Protein AF-A0AA37LA16-F1 (afdb_monomer)

Solvent-accessible surface area (backbone atoms only — not comparable to full-atom values): 8759 Å² total; per-residue (Å²): 107,69,70,59,53,51,57,31,37,76,57,36,58,90,54,59,79,91,74,35,56,74,87,38,49,43,57,43,40,51,50,49,54,53,46,54,55,50,48,49,52,52,55,41,50,54,53,47,53,54,51,51,50,49,47,70,71,43,85,47,70,68,54,44,53,53,45,52,51,52,50,52,48,49,51,49,54,41,51,54,53,48,52,50,60,73,57,34,24,48,52,60,63,37,69,41,40,78,88,53,88,56,54,62,62,63,63,68,62,53,50,51,53,52,51,54,52,50,52,52,50,50,54,51,61,63,45,55,60,53,62,46,56,77,73,43,91,71,58,68,72,58,60,49,53,53,51,54,55,54,57,65,74,75,111

pLDDT: mean 84.62, std 11.97, range [43.38, 96.38]

Organism: NCBI:txid700344

Structure (mmCIF, N/CA/C/O backbone):
data_AF-A0AA37LA16-F1
#
_entry.id   AF-A0AA37LA16-F1
#
loop_
_atom_site.group_PDB
_atom_site.id
_atom_site.type_symbol
_atom_site.label_atom_id
_atom_site.label_alt_id
_atom_site.label_comp_id
_atom_site.label_asym_id
_atom_site.label_entity_id
_atom_site.label_seq_id
_atom_site.pdbx_PDB_ins_code
_atom_site.Cartn_x
_atom_site.Cartn_y
_atom_site.Cartn_z
_atom_site.occupancy
_atom_site.B_iso_or_equiv
_atom_site.auth_seq_id
_atom_site.auth_comp_id
_atom_site.auth_asym_id
_atom_site.auth_atom_id
_atom_site.pdbx_PDB_model_num
ATOM 1 N N . MET A 1 1 ? 11.502 -6.835 5.067 1.00 79.00 1 MET A N 1
ATOM 2 C CA . MET A 1 1 ? 11.519 -5.600 4.252 1.00 79.00 1 MET A CA 1
ATOM 3 C C . MET A 1 1 ? 12.859 -4.881 4.370 1.00 79.00 1 MET A C 1
ATOM 5 O O . MET A 1 1 ? 13.532 -4.766 3.358 1.00 79.00 1 MET A O 1
ATOM 9 N N . THR A 1 2 ? 13.294 -4.508 5.578 1.00 84.75 2 THR A N 1
ATOM 10 C CA . THR A 1 2 ? 14.568 -3.801 5.840 1.00 84.75 2 THR A CA 1
ATOM 11 C C . THR A 1 2 ? 15.807 -4.469 5.233 1.00 84.75 2 THR A C 1
ATOM 13 O O . THR A 1 2 ? 16.586 -3.805 4.562 1.00 84.75 2 THR A O 1
ATOM 16 N N . LEU A 1 3 ? 15.956 -5.788 5.382 1.00 86.94 3 LEU A N 1
ATOM 17 C CA . LEU A 1 3 ? 17.103 -6.521 4.827 1.00 86.94 3 LEU A CA 1
ATOM 18 C C . LEU A 1 3 ? 17.154 -6.497 3.287 1.00 86.94 3 LEU A C 1
ATOM 20 O O . LEU A 1 3 ? 18.223 -6.440 2.694 1.00 86.94 3 LEU A O 1
ATOM 24 N N . ILE A 1 4 ? 15.996 -6.511 2.622 1.00 84.31 4 ILE A N 1
ATOM 25 C CA . ILE A 1 4 ? 15.938 -6.452 1.154 1.00 84.31 4 ILE A CA 1
ATOM 26 C C . ILE A 1 4 ? 16.340 -5.052 0.680 1.00 84.31 4 ILE A C 1
ATOM 28 O O . ILE A 1 4 ? 17.084 -4.914 -0.288 1.00 84.31 4 ILE A O 1
ATOM 32 N N . THR A 1 5 ? 15.893 -4.012 1.388 1.00 83.00 5 THR A N 1
ATOM 33 C CA . THR A 1 5 ? 16.226 -2.623 1.056 1.00 83.00 5 THR A CA 1
ATOM 34 C C . THR A 1 5 ? 17.689 -2.281 1.326 1.00 83.00 5 THR A C 1
ATOM 36 O O . THR A 1 5 ? 18.257 -1.520 0.554 1.00 83.00 5 THR A O 1
ATOM 39 N N . THR A 1 6 ? 18.324 -2.856 2.355 1.00 85.94 6 THR A N 1
ATOM 40 C CA . THR A 1 6 ? 19.766 -2.657 2.591 1.00 85.94 6 THR A CA 1
ATOM 41 C C . THR A 1 6 ? 20.596 -3.310 1.494 1.00 85.94 6 THR A C 1
ATOM 43 O O . THR A 1 6 ? 21.450 -2.654 0.916 1.00 85.94 6 THR A O 1
ATOM 46 N N . VAL A 1 7 ? 20.266 -4.548 1.107 1.00 87.62 7 VAL A N 1
ATOM 47 C CA . VAL A 1 7 ? 20.935 -5.225 -0.017 1.00 87.62 7 VAL A CA 1
ATOM 48 C C . VAL A 1 7 ? 20.743 -4.454 -1.325 1.00 87.62 7 VAL A C 1
ATOM 50 O O . VAL A 1 7 ? 21.670 -4.341 -2.121 1.00 87.62 7 VAL A O 1
ATOM 53 N N . ALA A 1 8 ? 19.553 -3.895 -1.565 1.00 83.69 8 ALA A N 1
ATOM 54 C CA . ALA A 1 8 ? 19.325 -3.049 -2.733 1.00 83.69 8 ALA A CA 1
ATOM 55 C C . ALA A 1 8 ? 20.174 -1.765 -2.681 1.00 83.69 8 ALA A C 1
ATOM 57 O O . ALA A 1 8 ? 20.746 -1.379 -3.701 1.00 83.69 8 ALA A O 1
ATOM 58 N N . ALA A 1 9 ? 20.281 -1.123 -1.514 1.00 85.81 9 ALA A N 1
ATOM 59 C CA . ALA A 1 9 ? 21.094 0.077 -1.323 1.00 85.81 9 ALA A CA 1
ATOM 60 C C . ALA A 1 9 ? 22.583 -0.195 -1.594 1.00 85.81 9 ALA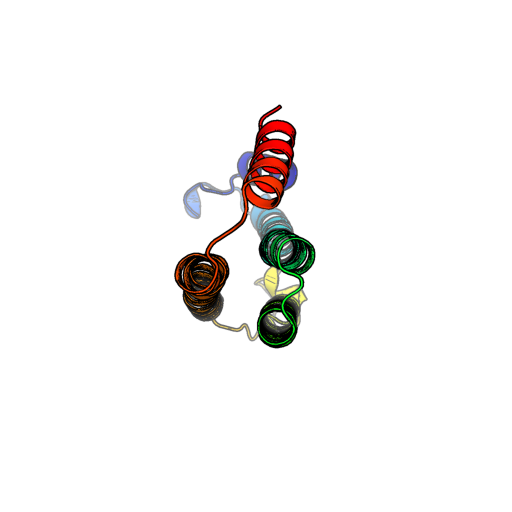 A C 1
ATOM 62 O O . ALA A 1 9 ? 23.207 0.566 -2.330 1.00 85.81 9 ALA A O 1
ATOM 63 N N . ASP A 1 10 ? 23.111 -1.325 -1.113 1.00 87.25 10 ASP A N 1
ATOM 64 C CA . ASP A 1 10 ? 24.495 -1.753 -1.368 1.00 87.25 10 ASP A CA 1
ATOM 65 C C . ASP A 1 10 ? 24.773 -1.974 -2.866 1.00 87.25 10 ASP A C 1
ATOM 67 O O . ASP A 1 10 ? 25.882 -1.755 -3.349 1.00 87.25 10 ASP A O 1
ATOM 71 N N . LEU A 1 11 ? 23.750 -2.367 -3.633 1.00 83.19 11 LEU A N 1
ATOM 72 C CA . LEU A 1 11 ? 23.831 -2.524 -5.089 1.00 83.19 11 LEU A CA 1
ATOM 73 C C . LEU A 1 11 ? 23.759 -1.191 -5.857 1.00 83.19 11 LEU A C 1
ATOM 75 O O . LEU A 1 11 ? 23.992 -1.186 -7.071 1.00 83.19 11 LEU A O 1
ATOM 79 N N . GLY A 1 12 ? 23.466 -0.078 -5.173 1.00 81.50 12 GLY A N 1
ATOM 80 C CA . GLY A 1 12 ? 23.353 1.270 -5.738 1.00 81.50 12 GLY A CA 1
ATOM 81 C C . GLY A 1 12 ? 21.925 1.825 -5.802 1.00 81.50 12 GLY A C 1
ATOM 82 O O . GLY A 1 12 ? 21.704 2.865 -6.425 1.00 81.50 12 GLY A O 1
ATOM 83 N N . PHE A 1 13 ? 20.935 1.166 -5.189 1.00 81.69 13 PHE A N 1
ATOM 84 C CA . PHE A 1 13 ? 19.563 1.680 -5.132 1.00 81.69 13 PHE A CA 1
ATOM 85 C C . PHE A 1 13 ? 19.504 2.997 -4.339 1.00 81.69 13 PHE A C 1
ATOM 87 O O . PHE A 1 13 ? 19.909 3.050 -3.181 1.00 81.69 13 PHE A O 1
ATOM 94 N N . GLY A 1 14 ? 18.994 4.061 -4.969 1.00 80.69 14 GLY A N 1
ATOM 95 C CA . GLY A 1 14 ? 18.946 5.419 -4.404 1.00 80.69 14 GLY A CA 1
ATOM 96 C C . GLY A 1 14 ? 19.998 6.383 -4.966 1.00 80.69 14 GLY A C 1
ATOM 97 O O . GLY A 1 14 ? 19.873 7.590 -4.771 1.00 80.69 14 GLY A O 1
ATOM 98 N N . LEU A 1 15 ? 20.991 5.890 -5.714 1.00 84.62 15 LEU A N 1
ATOM 99 C CA . LEU A 1 15 ? 21.890 6.738 -6.500 1.00 84.62 15 LEU A CA 1
ATOM 100 C C . LEU A 1 15 ? 21.200 7.224 -7.781 1.00 84.62 15 LEU A C 1
ATOM 102 O O . LEU A 1 15 ? 20.269 6.596 -8.292 1.00 84.62 15 LEU A O 1
ATOM 106 N N . HIS A 1 16 ? 21.686 8.335 -8.339 1.00 81.06 16 HIS A N 1
ATOM 107 C CA . HIS A 1 16 ? 21.259 8.758 -9.668 1.00 81.06 16 HIS A CA 1
ATOM 108 C C . HIS A 1 16 ? 21.548 7.672 -10.708 1.00 81.06 16 HIS A C 1
ATOM 110 O O . HIS A 1 16 ? 22.567 6.990 -10.627 1.00 81.06 16 HIS A O 1
ATOM 116 N N . TYR A 1 17 ? 20.678 7.557 -11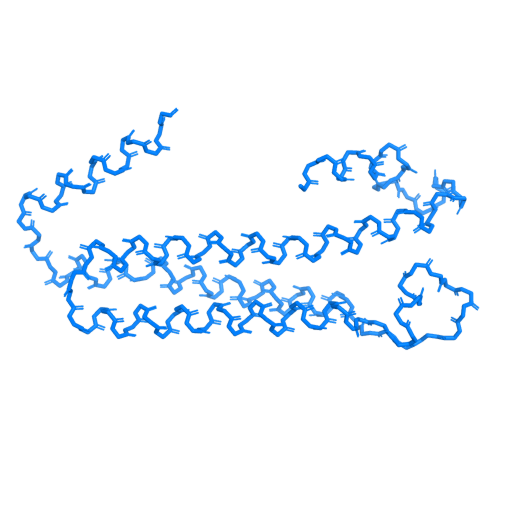.715 1.00 75.38 17 TYR A N 1
ATOM 117 C CA . TYR A 1 17 ? 20.733 6.503 -12.735 1.00 75.38 17 TYR A CA 1
ATOM 118 C C . TYR A 1 17 ? 22.119 6.339 -13.385 1.00 75.38 17 TYR A C 1
ATOM 120 O O . TYR A 1 17 ? 22.551 5.221 -13.637 1.00 75.38 17 TYR A O 1
ATOM 128 N N . TRP A 1 18 ? 22.841 7.441 -13.602 1.00 81.50 18 TRP A N 1
ATOM 129 C CA . TRP A 1 18 ? 24.187 7.449 -14.190 1.00 81.50 18 TRP A CA 1
ATOM 130 C C . TRP A 1 18 ? 25.301 6.938 -13.262 1.00 81.50 18 TRP A C 1
ATOM 132 O O . TRP A 1 18 ? 26.381 6.610 -13.741 1.00 81.50 18 TRP A O 1
ATOM 142 N N . ASN A 1 19 ? 25.048 6.845 -11.957 1.00 83.19 19 ASN A N 1
ATOM 143 C CA . ASN A 1 19 ? 26.008 6.380 -10.952 1.00 83.19 19 ASN A CA 1
ATOM 144 C C . ASN A 1 19 ? 25.814 4.901 -10.574 1.00 83.19 19 ASN A C 1
ATOM 146 O O . ASN A 1 19 ? 26.573 4.372 -9.763 1.00 83.19 19 ASN A O 1
ATOM 150 N N . VAL A 1 20 ? 24.795 4.232 -11.122 1.00 83.94 20 VAL A N 1
ATOM 151 C CA . VAL A 1 20 ? 24.502 2.821 -10.840 1.00 83.94 20 VAL A CA 1
ATOM 152 C C . VAL A 1 20 ? 25.215 1.940 -11.858 1.00 83.94 20 VAL A C 1
ATOM 154 O O . VAL A 1 20 ? 25.110 2.162 -13.062 1.00 83.94 20 VAL A O 1
ATOM 157 N N . ASN A 1 21 ? 25.912 0.904 -11.384 1.00 83.75 21 ASN A N 1
ATOM 158 C CA . ASN A 1 21 ? 26.509 -0.086 -12.276 1.00 83.75 21 ASN A CA 1
ATOM 159 C C . ASN A 1 21 ? 25.391 -0.783 -13.085 1.00 83.75 21 ASN A C 1
ATOM 161 O O . ASN A 1 21 ? 24.505 -1.394 -12.476 1.00 83.75 21 ASN A O 1
ATOM 165 N N . PRO A 1 22 ? 25.417 -0.743 -14.432 1.00 81.12 22 PRO A N 1
ATOM 166 C CA . PRO A 1 22 ? 24.369 -1.336 -15.261 1.00 81.12 22 PRO A CA 1
ATOM 167 C C . PRO A 1 22 ? 24.196 -2.844 -15.030 1.00 81.12 22 PRO A C 1
ATOM 169 O O . PRO A 1 22 ? 23.082 -3.346 -15.162 1.00 81.12 22 PRO A O 1
ATOM 172 N N . ALA A 1 23 ? 25.242 -3.558 -14.594 1.00 83.56 23 ALA A N 1
ATOM 173 C CA . ALA A 1 23 ? 25.151 -4.975 -14.231 1.00 83.56 23 ALA A CA 1
ATOM 174 C C . ALA A 1 23 ? 24.223 -5.232 -13.026 1.00 83.56 23 ALA A C 1
ATOM 176 O O . ALA A 1 23 ? 23.618 -6.297 -12.916 1.00 83.56 23 ALA A O 1
ATOM 177 N N . ASN A 1 24 ? 24.063 -4.244 -12.140 1.00 86.19 24 ASN A N 1
ATOM 178 C CA . ASN A 1 24 ? 23.215 -4.351 -10.953 1.00 86.19 24 ASN A CA 1
ATOM 179 C C . ASN A 1 24 ? 21.763 -3.933 -11.222 1.00 86.19 24 ASN A C 1
ATOM 181 O O . ASN A 1 24 ? 20.885 -4.243 -10.416 1.00 86.19 24 ASN A O 1
ATOM 185 N N . ALA A 1 25 ? 21.483 -3.255 -12.341 1.00 83.56 25 ALA A N 1
ATOM 186 C CA . ALA A 1 25 ? 20.179 -2.652 -12.615 1.00 83.56 25 ALA A CA 1
ATOM 187 C C . ALA A 1 25 ? 19.039 -3.684 -12.606 1.00 83.56 25 ALA A C 1
ATOM 189 O O . ALA A 1 25 ? 18.018 -3.479 -11.949 1.00 83.56 25 ALA A O 1
ATOM 190 N N . GLN A 1 26 ? 19.234 -4.831 -13.261 1.00 86.94 26 GLN A N 1
ATOM 191 C CA . GLN A 1 26 ? 18.240 -5.907 -13.283 1.00 86.94 26 GLN A CA 1
ATOM 192 C C . GLN A 1 26 ? 17.979 -6.464 -11.877 1.00 86.94 26 GLN A C 1
ATOM 194 O O . GLN A 1 26 ? 16.829 -6.682 -11.492 1.00 86.94 26 GLN A O 1
ATOM 199 N N . ARG A 1 27 ? 19.038 -6.658 -11.080 1.00 87.94 27 ARG A N 1
ATOM 200 C CA . ARG A 1 27 ? 18.915 -7.184 -9.717 1.00 87.94 27 ARG A CA 1
ATOM 201 C C . ARG A 1 27 ? 18.177 -6.212 -8.804 1.00 87.94 27 ARG A C 1
ATOM 203 O O . ARG A 1 27 ? 17.322 -6.632 -8.032 1.00 87.94 27 ARG A O 1
ATOM 210 N N . ILE A 1 28 ? 18.473 -4.923 -8.931 1.00 88.06 28 ILE A N 1
ATOM 211 C CA . ILE A 1 28 ? 17.786 -3.852 -8.210 1.00 88.06 28 ILE A CA 1
ATOM 212 C C . ILE A 1 28 ? 16.287 -3.858 -8.535 1.00 88.06 28 ILE A C 1
ATOM 214 O O . ILE A 1 28 ? 15.476 -3.801 -7.615 1.00 88.06 28 ILE A O 1
ATOM 218 N N . LEU A 1 29 ? 15.907 -3.986 -9.811 1.00 88.19 29 LEU A N 1
ATOM 219 C CA . LEU A 1 29 ? 14.497 -4.030 -10.222 1.00 88.19 29 LEU A CA 1
ATOM 220 C C . LEU A 1 29 ? 13.766 -5.262 -9.666 1.00 88.19 29 LEU A C 1
ATOM 222 O O . LEU A 1 29 ? 12.647 -5.138 -9.177 1.00 88.19 29 LEU A O 1
ATOM 226 N N . GLN A 1 30 ? 14.412 -6.431 -9.656 1.00 89.25 30 GLN A N 1
ATOM 227 C CA . GLN A 1 30 ? 13.852 -7.639 -9.034 1.00 89.25 30 GLN A CA 1
ATOM 228 C C . GLN A 1 30 ? 13.628 -7.467 -7.524 1.00 89.25 30 GLN A C 1
ATOM 230 O O . GLN A 1 30 ? 12.590 -7.870 -6.998 1.00 89.25 30 GLN A O 1
ATOM 235 N N . LEU A 1 31 ? 14.593 -6.867 -6.818 1.00 90.12 31 LEU A N 1
ATOM 236 C CA . LEU A 1 31 ? 14.468 -6.592 -5.385 1.00 90.12 31 LEU A CA 1
ATOM 237 C C . LEU A 1 31 ? 13.376 -5.553 -5.115 1.00 90.12 31 LEU A C 1
ATOM 239 O O . LEU A 1 31 ? 12.596 -5.726 -4.182 1.00 90.12 31 LEU A O 1
ATOM 243 N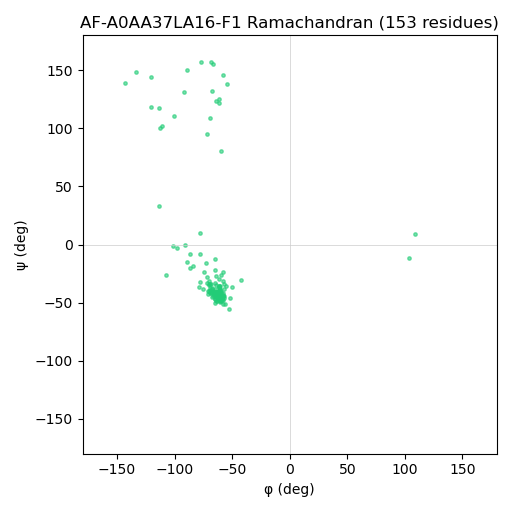 N . TYR A 1 32 ? 13.288 -4.511 -5.942 1.00 88.75 32 TYR A N 1
ATOM 244 C CA . TYR A 1 32 ? 12.255 -3.484 -5.844 1.00 88.75 32 TYR A CA 1
ATOM 245 C C . TYR A 1 32 ? 10.851 -4.079 -5.989 1.00 88.75 32 TYR A C 1
ATOM 247 O O . TYR A 1 32 ? 10.003 -3.869 -5.124 1.00 88.75 32 TYR A O 1
ATOM 255 N N . TYR A 1 33 ? 10.647 -4.914 -7.009 1.00 90.38 33 TYR A N 1
ATOM 256 C CA . TYR A 1 33 ? 9.396 -5.637 -7.228 1.00 90.38 33 TYR A CA 1
ATOM 257 C C . TYR A 1 33 ? 9.006 -6.511 -6.019 1.00 90.38 33 TYR A C 1
ATOM 259 O O . TYR A 1 33 ? 7.869 -6.476 -5.542 1.00 90.38 33 TYR A O 1
ATOM 267 N N . ALA A 1 34 ? 9.971 -7.238 -5.441 1.00 91.12 34 ALA A N 1
ATOM 268 C CA . ALA A 1 34 ? 9.741 -8.026 -4.229 1.00 91.12 34 ALA A CA 1
ATOM 269 C C . ALA A 1 34 ? 9.356 -7.155 -3.016 1.00 91.12 34 ALA A C 1
ATOM 271 O O . ALA A 1 34 ? 8.458 -7.515 -2.250 1.00 91.12 34 ALA A O 1
ATOM 272 N N . VAL A 1 35 ? 10.011 -6.002 -2.838 1.00 90.81 35 VAL A N 1
ATOM 273 C CA . VAL A 1 35 ? 9.684 -5.044 -1.769 1.00 90.81 35 VAL A CA 1
ATOM 274 C C . VAL A 1 35 ? 8.275 -4.489 -1.941 1.00 90.81 35 VAL A C 1
ATOM 276 O O . VAL A 1 35 ? 7.554 -4.384 -0.954 1.00 90.81 35 VAL A O 1
ATOM 279 N N . GLN A 1 36 ? 7.865 -4.176 -3.167 1.00 90.56 36 GLN A N 1
ATOM 280 C CA . GLN A 1 36 ? 6.555 -3.605 -3.464 1.00 90.56 36 GLN A CA 1
ATOM 281 C C . GLN A 1 36 ? 5.412 -4.560 -3.092 1.00 90.56 36 GLN A C 1
ATOM 283 O O . GLN A 1 36 ? 4.473 -4.156 -2.406 1.00 90.56 36 GLN A O 1
ATOM 288 N N . MET A 1 37 ? 5.527 -5.845 -3.443 1.00 91.62 37 MET A N 1
ATOM 289 C CA . MET A 1 37 ? 4.554 -6.864 -3.024 1.00 91.62 37 MET A CA 1
ATOM 290 C C . MET A 1 37 ? 4.514 -7.031 -1.500 1.00 91.62 37 MET A C 1
ATOM 292 O O . MET A 1 37 ? 3.438 -7.027 -0.898 1.00 91.62 37 MET A O 1
ATOM 296 N N . LEU A 1 38 ? 5.682 -7.142 -0.854 1.00 92.56 38 LEU A N 1
ATOM 297 C CA . LEU A 1 38 ? 5.760 -7.279 0.604 1.00 92.56 38 LEU A CA 1
ATOM 298 C C . LEU A 1 38 ? 5.175 -6.066 1.330 1.00 92.56 38 LEU A C 1
ATOM 300 O O . LEU A 1 38 ? 4.530 -6.230 2.363 1.00 92.56 38 LEU A O 1
ATOM 304 N N . TYR A 1 39 ? 5.387 -4.865 0.798 1.00 91.25 39 TYR A N 1
ATOM 305 C CA . TYR A 1 39 ? 4.873 -3.629 1.370 1.00 91.25 39 TYR A CA 1
ATOM 306 C C . TYR A 1 39 ? 3.343 -3.631 1.433 1.00 91.25 39 TYR A C 1
ATOM 308 O O . TYR A 1 39 ? 2.786 -3.385 2.502 1.00 91.25 39 TYR A O 1
ATOM 316 N N . ILE A 1 40 ? 2.668 -3.994 0.334 1.00 91.88 40 ILE A N 1
ATOM 317 C CA . ILE A 1 40 ? 1.199 -4.079 0.283 1.00 91.88 40 ILE A CA 1
ATOM 318 C C . ILE A 1 40 ? 0.683 -5.079 1.324 1.00 91.88 40 ILE A C 1
ATOM 320 O O . ILE A 1 40 ? -0.218 -4.761 2.100 1.00 91.88 40 ILE A O 1
ATOM 324 N N . VAL A 1 41 ? 1.287 -6.269 1.388 1.00 93.44 41 VAL A N 1
ATOM 325 C CA . VAL A 1 41 ? 0.875 -7.321 2.330 1.00 93.44 41 VAL A CA 1
ATOM 326 C C . VAL A 1 41 ? 1.032 -6.861 3.779 1.00 93.44 41 VAL A C 1
ATOM 328 O O . VAL A 1 41 ? 0.104 -6.999 4.575 1.00 93.44 41 VAL A O 1
ATOM 331 N N . VAL A 1 42 ? 2.184 -6.283 4.131 1.00 93.81 42 VAL A N 1
ATOM 332 C CA . VAL A 1 42 ? 2.455 -5.808 5.496 1.00 93.81 42 VAL A CA 1
ATOM 333 C C . VAL A 1 42 ? 1.508 -4.674 5.888 1.00 93.81 42 VAL A C 1
ATOM 335 O O . VAL A 1 42 ? 0.981 -4.684 7.000 1.00 93.81 42 VAL A O 1
ATOM 338 N N . LEU A 1 43 ? 1.255 -3.727 4.983 1.00 93.31 43 LEU A N 1
ATOM 339 C CA . LEU A 1 43 ? 0.381 -2.582 5.235 1.00 93.31 43 LEU A CA 1
ATOM 340 C C . LEU A 1 43 ? -1.060 -3.028 5.519 1.00 93.31 43 LEU A C 1
ATOM 342 O O . LEU A 1 43 ? -1.660 -2.600 6.507 1.00 93.31 43 LEU A O 1
ATOM 346 N N . VAL A 1 44 ? -1.597 -3.940 4.707 1.00 94.44 44 VAL A N 1
ATOM 347 C CA . VAL A 1 44 ? -2.957 -4.475 4.883 1.00 94.44 44 VAL A CA 1
ATOM 348 C C . VAL A 1 44 ? -3.059 -5.299 6.167 1.00 94.44 44 VAL A C 1
ATOM 350 O O . VAL A 1 44 ? -4.004 -5.121 6.938 1.00 94.44 44 VAL A O 1
ATOM 353 N N . LEU A 1 45 ? -2.074 -6.159 6.450 1.00 94.62 45 LEU A N 1
ATOM 354 C CA . LEU A 1 45 ? -2.046 -6.958 7.679 1.00 94.62 45 LEU A CA 1
ATOM 355 C C . LEU A 1 45 ? -1.999 -6.083 8.936 1.00 94.62 45 LEU A C 1
ATOM 357 O O . LEU A 1 45 ? -2.728 -6.355 9.889 1.00 94.62 45 LEU A O 1
ATOM 361 N N . ALA A 1 46 ? -1.202 -5.013 8.934 1.00 94.81 46 ALA A N 1
ATOM 362 C CA . ALA A 1 46 ? -1.132 -4.082 10.057 1.00 94.81 46 ALA A CA 1
ATOM 363 C C . ALA A 1 46 ? -2.505 -3.452 10.355 1.00 94.81 46 ALA A C 1
ATOM 365 O O . ALA A 1 46 ? -2.957 -3.460 11.503 1.00 94.81 46 ALA A O 1
ATOM 366 N N . LYS A 1 47 ? -3.214 -2.984 9.320 1.00 93.06 47 LYS A N 1
ATOM 367 C CA . LYS A 1 47 ? -4.568 -2.422 9.457 1.00 93.06 47 LYS A CA 1
ATOM 368 C C . LYS A 1 47 ? -5.581 -3.464 9.929 1.00 93.06 47 LYS A C 1
ATOM 370 O O . LYS A 1 47 ? -6.387 -3.181 10.816 1.00 93.06 47 LYS A O 1
ATOM 375 N N . LEU A 1 48 ? -5.511 -4.686 9.401 1.00 94.44 48 LEU A N 1
ATOM 376 C CA . LEU A 1 48 ? -6.372 -5.790 9.828 1.00 94.44 48 LEU A CA 1
ATOM 377 C C . LEU A 1 48 ? -6.178 -6.144 11.303 1.00 94.44 48 LEU A C 1
ATOM 379 O O . LEU A 1 48 ? -7.170 -6.363 11.995 1.00 94.44 48 LEU A O 1
ATOM 383 N N . CYS A 1 49 ? -4.942 -6.146 11.809 1.00 93.69 49 CYS A N 1
ATOM 384 C CA . CYS A 1 49 ? -4.666 -6.360 13.231 1.00 93.69 49 CYS A CA 1
ATOM 385 C C . CYS A 1 49 ? -5.353 -5.306 14.112 1.00 93.69 49 CYS A C 1
ATOM 387 O O . CYS A 1 49 ? -5.978 -5.657 15.115 1.00 93.69 49 CYS A O 1
ATOM 389 N N . ILE A 1 50 ? -5.294 -4.029 13.719 1.00 91.06 50 ILE A N 1
ATOM 390 C CA . ILE A 1 50 ? -5.935 -2.926 14.453 1.00 91.06 50 ILE A CA 1
ATOM 391 C C . ILE A 1 50 ? -7.460 -3.094 14.462 1.00 91.06 50 ILE A C 1
ATOM 393 O O . ILE A 1 50 ? -8.096 -3.040 15.516 1.00 91.06 50 ILE A O 1
ATOM 397 N N . VAL A 1 51 ? -8.063 -3.352 13.300 1.00 91.19 51 VAL A N 1
ATOM 398 C CA . VAL A 1 51 ? -9.521 -3.509 13.181 1.00 91.19 51 VAL A CA 1
ATOM 399 C C . VAL A 1 51 ? -10.002 -4.777 13.898 1.00 91.19 51 VAL A C 1
ATOM 401 O O . VAL A 1 51 ? -11.026 -4.763 14.580 1.00 91.19 51 VAL A O 1
ATOM 404 N N . ALA A 1 52 ? -9.243 -5.872 13.843 1.00 89.62 52 ALA A N 1
ATOM 405 C CA . ALA A 1 52 ? -9.532 -7.079 14.613 1.00 89.62 52 ALA A CA 1
ATOM 406 C C . ALA A 1 52 ? -9.481 -6.823 16.131 1.00 89.62 52 ALA A C 1
ATOM 408 O O . ALA A 1 52 ? -10.354 -7.296 16.866 1.00 89.62 52 ALA A O 1
ATOM 409 N N . LEU A 1 53 ? -8.510 -6.032 16.604 1.00 86.56 53 LEU A N 1
ATOM 410 C CA . LEU A 1 53 ? -8.418 -5.617 18.004 1.00 86.56 53 LEU A CA 1
ATOM 411 C C . LEU A 1 53 ? -9.652 -4.806 18.427 1.00 86.56 53 LEU A C 1
ATOM 413 O O . LEU A 1 53 ? -10.239 -5.087 19.474 1.00 86.56 53 LEU A O 1
ATOM 417 N N . PHE A 1 54 ? -10.099 -3.856 17.600 1.00 85.12 54 PHE A N 1
ATOM 418 C CA . PHE A 1 54 ? -11.316 -3.087 17.871 1.00 85.12 54 PHE A CA 1
ATOM 419 C C . PHE A 1 54 ? -12.570 -3.964 17.887 1.00 85.12 54 PHE A C 1
ATOM 421 O O . PHE A 1 54 ? -13.396 -3.837 18.795 1.00 85.12 54 PHE A O 1
ATOM 428 N N . GLY A 1 55 ? -12.688 -4.901 16.943 1.00 84.81 55 GLY A N 1
ATOM 429 C CA . GLY A 1 55 ? -13.752 -5.905 16.925 1.00 84.81 55 GLY A CA 1
ATOM 430 C C . GLY A 1 55 ? -13.787 -6.750 18.200 1.00 84.81 55 GLY A C 1
ATOM 431 O O . GLY A 1 55 ? -14.860 -7.035 18.723 1.00 84.81 55 GLY A O 1
ATOM 432 N N . ARG A 1 56 ? -12.632 -7.109 18.766 1.00 83.88 56 ARG A N 1
ATOM 433 C CA . ARG A 1 56 ? -12.571 -7.831 20.046 1.00 83.88 56 ARG A CA 1
ATOM 434 C C . ARG A 1 56 ? -12.936 -6.945 21.243 1.00 83.88 56 ARG A C 1
ATOM 436 O O . ARG A 1 56 ? -13.515 -7.436 22.210 1.00 83.88 56 ARG A O 1
ATOM 443 N N . LEU A 1 57 ? -12.604 -5.656 21.189 1.00 81.25 57 LEU A N 1
ATOM 444 C CA . LEU A 1 57 ? -12.810 -4.710 22.286 1.00 81.25 57 LEU A CA 1
ATOM 445 C C . LEU A 1 57 ? -14.281 -4.285 22.454 1.00 81.25 57 LEU A C 1
ATOM 447 O O . LEU A 1 57 ? -14.770 -4.136 23.580 1.00 81.25 57 LEU A O 1
ATOM 451 N N . PHE A 1 58 ? -15.000 -4.096 21.346 1.00 80.81 58 PHE A N 1
ATOM 452 C CA . PHE A 1 58 ? -16.377 -3.605 21.348 1.00 80.81 58 PHE A CA 1
ATOM 453 C C . PHE A 1 58 ? -17.368 -4.702 20.908 1.00 80.81 58 PHE A C 1
ATOM 455 O O . PHE A 1 58 ? -17.554 -4.941 19.715 1.00 80.81 58 PHE A O 1
ATOM 462 N N . PRO A 1 59 ? -18.087 -5.348 21.847 1.00 77.88 59 PRO A N 1
ATOM 463 C CA . PRO A 1 59 ? -19.038 -6.421 21.532 1.00 77.88 59 PRO A CA 1
ATOM 464 C C . PRO A 1 59 ? -20.389 -5.928 20.971 1.00 77.88 59 PRO A C 1
ATOM 466 O O . PRO A 1 59 ? -21.333 -6.707 20.869 1.00 77.88 59 PRO A O 1
ATOM 469 N N . ASP A 1 60 ? -20.524 -4.642 20.638 1.00 84.50 60 ASP A N 1
ATOM 470 C CA . ASP A 1 60 ? -21.777 -4.076 20.127 1.00 84.50 60 ASP A CA 1
ATOM 471 C C . ASP A 1 60 ? -22.129 -4.634 18.735 1.00 84.50 60 ASP A C 1
ATOM 473 O O . ASP A 1 60 ? -21.292 -4.651 17.834 1.00 84.50 60 ASP A O 1
ATOM 477 N N . ARG A 1 61 ? -23.383 -5.066 18.527 1.00 85.75 61 ARG A N 1
ATOM 478 C CA . ARG A 1 61 ? -23.799 -5.721 17.270 1.00 85.75 61 ARG A CA 1
ATOM 479 C C . ARG A 1 61 ? -23.646 -4.822 16.044 1.00 85.75 61 ARG A C 1
ATOM 481 O O . ARG A 1 61 ? -23.228 -5.311 14.999 1.00 85.75 61 ARG A O 1
ATOM 488 N N . ARG A 1 62 ? -23.975 -3.528 16.148 1.00 86.00 62 ARG A N 1
ATOM 489 C CA . ARG A 1 62 ? -23.839 -2.594 15.016 1.00 86.00 62 ARG A CA 1
ATOM 490 C C . ARG A 1 62 ? -22.365 -2.356 14.712 1.00 86.00 62 ARG A C 1
ATOM 492 O O . ARG A 1 62 ? -21.974 -2.396 13.550 1.00 86.00 62 ARG A O 1
ATOM 499 N N . PHE A 1 63 ? -21.549 -2.207 15.754 1.00 87.19 63 PHE A N 1
ATOM 500 C CA . PHE A 1 63 ? -20.100 -2.102 15.618 1.00 87.19 63 PHE A CA 1
ATOM 501 C C . PHE A 1 63 ? -19.488 -3.322 14.921 1.00 87.19 63 PHE A C 1
ATOM 503 O O . PHE A 1 63 ? -18.693 -3.154 14.007 1.00 87.19 63 PHE A O 1
ATOM 510 N N . GLN A 1 64 ? -19.901 -4.541 15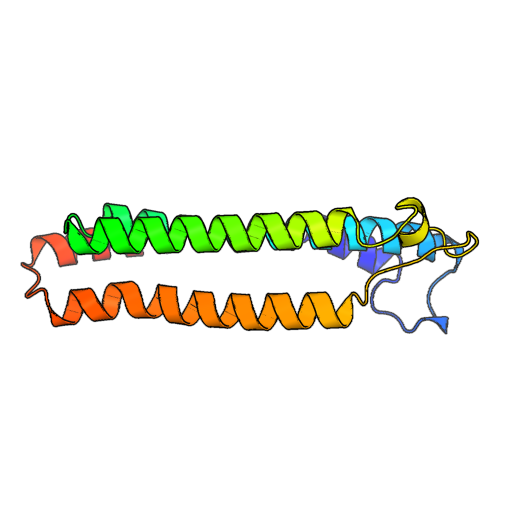.276 1.00 89.38 64 GLN A N 1
ATOM 511 C CA . GLN A 1 64 ? -19.409 -5.769 14.636 1.00 89.38 64 GLN A CA 1
ATOM 512 C C . GLN A 1 64 ? -19.719 -5.826 13.136 1.00 89.38 64 GLN A C 1
ATOM 514 O O . GLN A 1 64 ? -18.890 -6.296 12.358 1.00 89.38 64 GLN A O 1
ATOM 519 N N . ILE A 1 65 ? -20.895 -5.348 12.714 1.00 92.00 65 ILE A N 1
ATOM 520 C CA . ILE A 1 65 ? -21.256 -5.285 11.291 1.00 92.00 65 ILE A CA 1
ATOM 521 C C . ILE A 1 65 ? -20.331 -4.306 10.566 1.00 92.00 65 ILE A C 1
ATOM 523 O O . ILE A 1 65 ? -19.714 -4.681 9.572 1.00 92.00 65 ILE A O 1
ATOM 527 N N . VAL A 1 66 ? -20.175 -3.087 11.093 1.00 91.31 66 VAL A N 1
ATOM 528 C CA . VAL A 1 66 ? -19.279 -2.074 10.508 1.00 91.31 66 VAL A CA 1
ATOM 529 C C . VAL A 1 66 ? -17.836 -2.582 10.469 1.00 91.31 66 VAL A C 1
ATOM 531 O O . VAL A 1 66 ? -17.182 -2.484 9.439 1.00 91.31 66 VAL A O 1
ATOM 534 N N . ASN A 1 67 ? -17.358 -3.207 11.544 1.00 92.25 67 ASN A N 1
ATOM 535 C CA . ASN A 1 67 ? -16.018 -3.779 11.630 1.00 92.25 67 ASN A CA 1
ATOM 536 C C . ASN A 1 67 ? -15.769 -4.834 10.542 1.00 92.25 67 ASN A C 1
ATOM 538 O O . ASN A 1 67 ? -14.729 -4.820 9.891 1.00 92.25 67 ASN A O 1
ATOM 542 N N . LYS A 1 68 ? -16.737 -5.729 10.301 1.00 93.75 68 LYS A N 1
ATOM 543 C CA . LYS A 1 68 ? -16.655 -6.727 9.224 1.00 93.75 68 LYS A CA 1
ATOM 544 C C . LYS A 1 68 ? -16.648 -6.088 7.835 1.00 93.75 68 LYS A C 1
ATOM 546 O O . LYS A 1 68 ? -15.911 -6.561 6.976 1.00 93.75 68 LYS A O 1
ATOM 551 N N . LEU A 1 69 ? -17.422 -5.021 7.622 1.00 95.12 69 LEU A N 1
ATOM 552 C CA . LEU A 1 69 ? -17.404 -4.269 6.362 1.00 95.12 69 LEU A CA 1
ATOM 553 C C . LEU A 1 69 ? -16.042 -3.607 6.123 1.00 95.12 69 LEU A C 1
ATOM 555 O O . LEU A 1 69 ? -15.512 -3.702 5.021 1.00 95.12 69 LEU A O 1
ATOM 559 N N . VAL A 1 70 ? -15.443 -3.008 7.157 1.00 94.69 70 VAL A N 1
ATOM 560 C CA . VAL A 1 70 ? -14.095 -2.423 7.070 1.00 94.69 70 VAL A CA 1
ATOM 561 C C . VAL A 1 70 ? -13.051 -3.502 6.780 1.00 94.69 70 VAL A C 1
ATOM 563 O O . VAL A 1 70 ? -12.223 -3.311 5.901 1.00 94.69 70 VAL A O 1
ATOM 566 N N . ILE A 1 71 ? -13.116 -4.664 7.440 1.00 95.69 71 ILE A N 1
ATOM 567 C CA . ILE A 1 71 ? -12.224 -5.797 7.137 1.00 95.69 71 ILE A CA 1
ATOM 568 C C . ILE A 1 71 ? -12.359 -6.227 5.673 1.00 95.69 71 ILE A C 1
ATOM 570 O O . ILE A 1 71 ? -11.349 -6.390 4.993 1.00 95.69 71 ILE A O 1
ATOM 574 N N . ALA A 1 72 ? -13.588 -6.393 5.177 1.00 96.25 72 ALA A N 1
ATOM 575 C CA . ALA A 1 72 ? -13.824 -6.776 3.788 1.00 96.25 72 ALA A CA 1
ATOM 576 C C . ALA A 1 72 ? -13.262 -5.735 2.806 1.00 96.25 72 ALA A C 1
ATOM 578 O O . ALA A 1 72 ? -12.653 -6.107 1.806 1.00 96.25 72 ALA A O 1
ATOM 579 N N . PHE A 1 73 ? -13.412 -4.446 3.122 1.00 96.00 73 PHE A N 1
ATOM 580 C CA . PHE A 1 73 ? -12.849 -3.354 2.334 1.00 96.00 73 PHE A CA 1
ATOM 581 C C . PHE A 1 73 ? -11.313 -3.386 2.309 1.00 96.00 73 PHE A C 1
ATOM 583 O O . PHE A 1 73 ? -10.737 -3.374 1.225 1.00 96.00 73 PHE A O 1
ATOM 590 N N . LEU A 1 74 ? -10.660 -3.532 3.469 1.00 96.06 74 LEU A N 1
ATOM 591 C CA . LEU A 1 74 ? -9.197 -3.625 3.584 1.00 96.06 74 LEU A CA 1
ATOM 592 C C . LEU A 1 74 ? -8.626 -4.816 2.803 1.00 96.06 74 LEU A C 1
ATOM 594 O O . LEU A 1 74 ? -7.631 -4.684 2.092 1.00 96.06 74 LEU A O 1
ATOM 598 N N . VAL A 1 75 ? -9.258 -5.989 2.921 1.00 95.88 75 VAL A N 1
ATOM 599 C CA . VAL A 1 75 ? -8.841 -7.192 2.185 1.00 95.88 75 VAL A CA 1
ATOM 600 C C . VAL A 1 75 ? -9.052 -7.004 0.685 1.00 95.88 75 VAL A C 1
ATOM 602 O O . VAL A 1 75 ? -8.170 -7.349 -0.097 1.00 95.88 75 VAL A O 1
ATOM 605 N N . GLY A 1 76 ? -10.190 -6.437 0.276 1.00 96.38 76 GLY A N 1
ATOM 606 C CA . GLY A 1 76 ? -10.487 -6.160 -1.128 1.00 96.38 76 GLY A CA 1
ATOM 607 C C . GLY A 1 76 ? -9.474 -5.202 -1.753 1.00 96.38 76 GLY A C 1
ATOM 608 O O . GLY A 1 76 ? -8.897 -5.522 -2.789 1.00 96.38 76 GLY A O 1
ATOM 609 N N . HIS A 1 77 ? -9.201 -4.076 -1.090 1.00 94.44 77 HIS A N 1
ATOM 610 C CA . HIS A 1 77 ? -8.162 -3.131 -1.495 1.00 94.44 77 HIS A CA 1
ATOM 611 C C . HIS A 1 77 ? -6.794 -3.823 -1.609 1.00 94.44 77 HIS A C 1
ATOM 613 O O . HIS A 1 77 ? -6.163 -3.766 -2.665 1.00 94.44 77 HIS A O 1
ATOM 619 N N . GLY A 1 78 ? -6.379 -4.562 -0.576 1.00 94.38 78 GLY A N 1
ATOM 620 C CA . GLY A 1 78 ? -5.115 -5.295 -0.575 1.00 94.38 78 GLY A CA 1
ATOM 621 C C . GLY A 1 78 ? -4.971 -6.285 -1.730 1.00 94.38 78 GLY A C 1
ATOM 622 O O . GLY A 1 78 ? -3.943 -6.296 -2.401 1.00 94.38 78 GLY A O 1
ATOM 623 N N . LEU A 1 79 ? -6.005 -7.088 -1.995 1.00 96.00 79 LEU A N 1
ATOM 624 C CA . LEU A 1 79 ? -5.998 -8.068 -3.083 1.00 96.00 79 LEU A CA 1
ATOM 625 C C . LEU A 1 79 ? -5.930 -7.397 -4.454 1.00 96.00 79 LEU A C 1
ATOM 627 O O . LEU A 1 79 ? -5.115 -7.800 -5.278 1.00 96.00 79 LEU A O 1
ATOM 631 N N . VAL A 1 80 ? -6.748 -6.367 -4.694 1.00 95.81 80 VAL A N 1
ATOM 632 C CA . VAL A 1 80 ? -6.763 -5.649 -5.978 1.00 95.81 80 VAL A CA 1
ATOM 633 C C . VAL A 1 80 ? -5.379 -5.089 -6.290 1.00 95.81 80 VAL A C 1
ATOM 635 O O . VAL A 1 80 ? -4.839 -5.362 -7.360 1.00 95.81 80 VAL A O 1
ATOM 638 N N . PHE A 1 81 ? -4.768 -4.366 -5.351 1.00 94.38 81 PHE A N 1
ATOM 639 C CA . PHE A 1 81 ? -3.450 -3.778 -5.585 1.00 94.38 81 PHE A CA 1
ATOM 640 C C . PHE A 1 81 ? -2.343 -4.828 -5.663 1.00 94.38 81 PHE A C 1
ATOM 642 O O . PHE A 1 81 ? -1.428 -4.672 -6.467 1.00 94.38 81 PHE A O 1
ATOM 649 N N . LEU A 1 82 ? -2.441 -5.927 -4.910 1.00 94.62 82 LEU A N 1
ATOM 650 C CA . LEU A 1 82 ? -1.500 -7.036 -5.034 1.00 94.62 82 LEU A CA 1
ATOM 651 C C . LEU A 1 82 ? -1.524 -7.637 -6.446 1.00 94.62 82 LEU A C 1
ATOM 653 O O . LEU A 1 82 ? -0.462 -7.867 -7.015 1.00 94.62 82 LEU A O 1
ATOM 657 N N . PHE A 1 83 ? -2.708 -7.848 -7.030 1.00 94.50 83 PHE A N 1
ATOM 658 C CA . PHE A 1 83 ? -2.831 -8.350 -8.401 1.00 94.50 83 PHE A CA 1
ATOM 659 C C . PHE A 1 83 ? -2.353 -7.340 -9.443 1.00 94.50 83 PHE A C 1
ATOM 661 O O . PHE A 1 83 ? -1.664 -7.731 -10.382 1.00 94.50 83 PHE A O 1
ATOM 668 N N . VAL A 1 84 ? -2.665 -6.052 -9.271 1.00 93.94 84 VAL A N 1
ATOM 669 C CA . VAL A 1 84 ? -2.177 -5.000 -10.177 1.00 93.94 84 VAL A CA 1
ATOM 670 C C . VAL A 1 84 ? -0.651 -4.959 -10.196 1.00 93.94 84 VAL A C 1
ATOM 672 O O . VAL A 1 84 ? -0.074 -4.839 -11.269 1.00 93.94 84 VAL A O 1
ATOM 675 N N . ILE A 1 85 ? 0.005 -5.098 -9.039 1.00 92.00 85 ILE A N 1
ATOM 676 C CA . ILE A 1 85 ? 1.470 -5.165 -8.985 1.00 92.00 85 ILE A CA 1
ATOM 677 C C . ILE A 1 85 ? 1.985 -6.482 -9.555 1.00 92.00 85 ILE A C 1
ATOM 679 O O . ILE A 1 85 ? 2.921 -6.473 -10.344 1.00 92.00 85 ILE A O 1
ATOM 683 N N . MET A 1 86 ? 1.353 -7.611 -9.227 1.00 92.25 86 MET A N 1
ATOM 684 C CA . MET A 1 86 ? 1.764 -8.924 -9.733 1.00 92.25 86 MET A CA 1
ATOM 685 C C . MET A 1 86 ? 1.777 -8.994 -11.268 1.00 92.25 86 MET A C 1
ATOM 687 O O . MET A 1 86 ? 2.617 -9.672 -11.858 1.00 92.25 86 MET A O 1
ATOM 691 N N . PHE A 1 87 ? 0.850 -8.276 -11.903 1.00 92.38 87 PHE A N 1
ATOM 692 C CA . PHE A 1 87 ? 0.704 -8.185 -13.351 1.0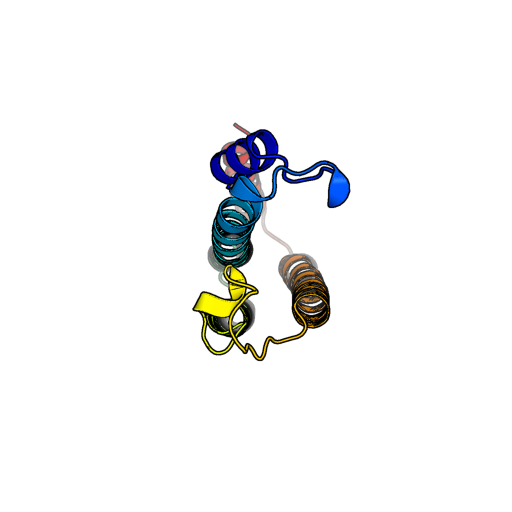0 92.38 87 PHE A CA 1
ATOM 693 C C . PHE A 1 87 ? 1.002 -6.773 -13.872 1.00 92.38 87 PHE A C 1
ATOM 695 O O . PHE A 1 87 ? 0.396 -6.335 -14.848 1.00 92.38 87 PHE A O 1
ATOM 702 N N . GLU A 1 88 ? 1.935 -6.051 -13.239 1.00 91.88 88 GLU A N 1
ATOM 703 C CA . GLU A 1 88 ? 2.221 -4.661 -13.616 1.00 91.88 88 GLU A CA 1
ATOM 704 C C . GLU A 1 88 ? 2.800 -4.521 -15.031 1.00 91.88 88 GLU A C 1
ATOM 706 O O . GLU A 1 88 ? 2.680 -3.457 -15.634 1.00 91.88 88 GLU A O 1
ATOM 711 N N . CYS A 1 89 ? 3.396 -5.582 -15.581 1.00 93.25 89 CYS A N 1
ATOM 712 C CA . CYS A 1 89 ? 3.868 -5.637 -16.961 1.00 93.25 89 CYS A CA 1
ATOM 713 C C . CYS A 1 89 ? 3.442 -6.930 -17.658 1.00 93.25 89 CYS A C 1
ATOM 715 O O . CYS A 1 89 ? 3.399 -8.008 -17.058 1.00 93.25 89 CYS A O 1
ATOM 717 N N . THR A 1 90 ? 3.230 -6.830 -18.968 1.00 90.75 90 THR A N 1
ATOM 718 C CA . THR A 1 90 ? 3.046 -7.958 -19.881 1.00 90.75 90 THR A CA 1
ATOM 719 C C . THR A 1 90 ? 4.133 -7.916 -20.966 1.00 90.75 90 THR A C 1
ATOM 721 O O . THR A 1 90 ? 4.224 -6.926 -21.691 1.00 90.75 90 THR A O 1
ATOM 724 N N . PRO A 1 91 ? 5.008 -8.939 -21.068 1.00 91.62 91 PRO A N 1
ATOM 725 C CA . PRO A 1 91 ? 5.206 -10.046 -20.124 1.00 91.62 91 PRO A CA 1
ATOM 726 C C . PRO A 1 91 ? 5.819 -9.578 -18.787 1.00 91.62 91 PRO A C 1
ATOM 728 O O . PRO A 1 91 ? 6.524 -8.573 -18.733 1.00 91.62 91 PRO A O 1
ATOM 731 N N . ILE A 1 92 ? 5.618 -10.350 -17.711 1.00 88.31 92 ILE A N 1
ATOM 732 C CA . ILE A 1 92 ? 6.109 -10.033 -16.347 1.00 88.31 92 ILE A CA 1
ATOM 733 C C . ILE A 1 92 ? 7.637 -9.864 -16.312 1.00 88.31 92 ILE A C 1
ATOM 735 O O . ILE A 1 92 ? 8.164 -9.042 -15.567 1.00 88.31 92 ILE A O 1
ATOM 739 N N . ALA A 1 93 ? 8.367 -10.583 -17.172 1.00 87.94 93 ALA A N 1
ATOM 740 C CA . ALA A 1 93 ? 9.814 -10.415 -17.310 1.00 87.94 93 ALA A CA 1
ATOM 741 C C . ALA A 1 93 ? 10.221 -8.974 -17.677 1.00 87.94 93 ALA A C 1
ATOM 743 O O . ALA A 1 93 ? 11.321 -8.545 -17.333 1.00 87.94 93 ALA A O 1
ATOM 744 N N . GLY A 1 94 ? 9.307 -8.207 -18.284 1.00 87.00 94 GLY A N 1
ATOM 745 C CA . GLY A 1 94 ? 9.489 -6.807 -18.661 1.00 87.00 94 GLY A CA 1
ATOM 746 C C . GLY A 1 94 ? 9.672 -5.860 -17.474 1.00 87.00 94 GLY A C 1
ATOM 747 O O . GLY A 1 94 ? 10.070 -4.710 -17.656 1.00 87.00 94 GLY A O 1
ATOM 748 N N . ILE A 1 95 ? 9.407 -6.318 -16.247 1.00 87.88 95 ILE A N 1
ATOM 749 C CA . ILE A 1 95 ? 9.654 -5.550 -15.021 1.00 87.88 95 ILE A CA 1
ATOM 750 C C . ILE A 1 95 ? 11.159 -5.317 -14.834 1.00 87.88 95 ILE A C 1
ATOM 752 O O . ILE A 1 95 ? 11.592 -4.193 -14.567 1.00 87.88 95 ILE A O 1
ATOM 756 N N . TRP A 1 96 ? 11.967 -6.370 -15.000 1.00 87.44 96 TRP A N 1
ATOM 757 C CA . TRP A 1 96 ? 13.415 -6.323 -14.772 1.00 87.44 96 TRP A CA 1
ATOM 758 C C . TRP A 1 96 ? 14.241 -6.359 -16.056 1.00 87.44 96 TRP A C 1
ATOM 760 O O . TRP A 1 96 ? 15.356 -5.839 -16.055 1.00 87.44 96 TRP A O 1
ATOM 770 N N . ASP A 1 97 ? 13.716 -6.932 -17.138 1.00 86.38 97 ASP A N 1
ATOM 771 C CA . ASP A 1 97 ? 14.353 -6.926 -18.449 1.00 86.38 97 ASP A CA 1
ATOM 772 C C . ASP A 1 97 ? 13.713 -5.857 -19.339 1.00 86.38 97 ASP A C 1
ATOM 774 O O . ASP A 1 97 ? 12.558 -5.956 -19.745 1.00 86.38 97 ASP A O 1
ATOM 778 N N . ARG A 1 98 ? 14.466 -4.796 -19.629 1.00 81.88 98 ARG A N 1
ATOM 779 C CA . ARG A 1 98 ? 13.994 -3.684 -20.468 1.00 81.88 98 ARG A CA 1
ATOM 780 C C . ARG A 1 98 ? 14.307 -3.875 -21.953 1.00 81.88 98 ARG A C 1
ATOM 782 O O . ARG A 1 98 ? 13.989 -2.984 -22.732 1.00 81.88 98 ARG A O 1
ATOM 789 N N . THR A 1 99 ? 14.960 -4.975 -22.330 1.00 85.69 99 THR A N 1
ATOM 790 C CA . THR A 1 99 ? 15.342 -5.252 -23.725 1.00 85.69 99 THR A CA 1
ATOM 791 C C . THR A 1 99 ? 14.219 -5.897 -24.532 1.00 85.69 99 THR A C 1
ATOM 793 O O . THR A 1 99 ? 14.239 -5.844 -25.760 1.00 85.69 99 THR A O 1
ATOM 796 N N . ILE A 1 100 ? 13.225 -6.465 -23.849 1.00 89.19 100 ILE A N 1
ATOM 797 C CA . ILE A 1 100 ? 12.054 -7.081 -24.465 1.00 89.19 100 ILE A CA 1
ATOM 798 C C . ILE A 1 100 ? 10.933 -6.060 -24.672 1.00 89.19 100 ILE A C 1
ATOM 800 O O . ILE A 1 100 ? 10.774 -5.115 -23.892 1.00 89.19 100 ILE A O 1
ATOM 804 N N . GLU A 1 101 ? 10.127 -6.275 -25.710 1.00 89.50 101 GLU A N 1
ATOM 805 C CA . GLU A 1 101 ? 8.887 -5.530 -25.903 1.00 89.50 101 GLU A CA 1
ATOM 806 C C . GLU A 1 101 ? 7.952 -5.800 -24.717 1.00 89.50 101 GLU A C 1
ATOM 808 O O . GLU A 1 101 ? 7.701 -6.951 -24.347 1.00 89.50 101 GLU A O 1
ATOM 813 N N . ARG A 1 102 ? 7.509 -4.724 -24.066 1.00 88.44 102 ARG A N 1
ATOM 814 C CA . ARG A 1 102 ? 6.753 -4.780 -22.816 1.00 88.44 102 ARG A CA 1
ATOM 815 C C . ARG A 1 102 ? 5.695 -3.695 -22.790 1.00 88.44 102 ARG A C 1
ATOM 817 O O . ARG A 1 102 ? 5.971 -2.543 -23.123 1.00 88.44 102 ARG A O 1
ATOM 824 N N . GLU A 1 103 ? 4.523 -4.052 -22.295 1.00 91.06 103 GLU A N 1
ATOM 825 C CA . GLU A 1 103 ? 3.471 -3.107 -21.953 1.00 91.06 103 GLU A CA 1
ATOM 826 C C . GLU A 1 103 ? 3.283 -3.134 -20.437 1.00 91.06 103 GLU A C 1
ATOM 828 O O . GLU A 1 103 ? 2.977 -4.179 -19.860 1.00 91.06 103 GLU A O 1
ATOM 833 N N . CYS A 1 104 ? 3.533 -2.000 -19.782 1.00 91.19 104 CYS A N 1
ATOM 834 C CA . CYS A 1 104 ? 3.472 -1.874 -18.329 1.00 91.19 104 CYS A CA 1
ATOM 835 C C . CYS A 1 104 ? 2.453 -0.818 -17.915 1.00 91.19 104 CYS A C 1
ATOM 837 O O . CYS A 1 104 ? 2.335 0.234 -18.548 1.00 91.19 104 CYS A O 1
ATOM 839 N N . VAL A 1 105 ? 1.771 -1.063 -16.800 1.00 91.88 105 VAL A N 1
ATOM 840 C CA . VAL A 1 105 ? 0.901 -0.071 -16.171 1.00 91.88 105 VAL A CA 1
ATOM 841 C C . VAL A 1 105 ? 1.726 1.092 -15.626 1.00 91.88 105 VAL A C 1
ATOM 843 O O . VAL A 1 105 ? 2.909 0.966 -15.296 1.00 91.88 105 VAL A O 1
ATOM 846 N N . ASN A 1 106 ? 1.096 2.258 -15.496 1.00 91.81 106 ASN A N 1
ATOM 847 C CA . ASN A 1 106 ? 1.750 3.409 -14.889 1.00 91.81 106 ASN A CA 1
ATOM 848 C C . ASN A 1 106 ? 1.896 3.188 -13.375 1.00 91.81 106 ASN A C 1
ATOM 850 O O . ASN A 1 106 ? 0.985 3.480 -12.599 1.00 91.81 106 ASN A O 1
ATOM 854 N N . VAL A 1 107 ? 3.063 2.687 -12.967 1.00 87.62 107 VAL A N 1
ATOM 855 C CA . VAL A 1 107 ? 3.384 2.349 -11.571 1.00 87.62 107 VAL A CA 1
ATOM 856 C C . VAL A 1 107 ? 3.188 3.546 -10.635 1.00 87.62 107 VAL A C 1
ATOM 858 O O . VAL A 1 107 ? 2.699 3.380 -9.522 1.00 87.62 107 VAL A O 1
ATOM 861 N N . ASN A 1 108 ? 3.481 4.770 -11.092 1.00 89.25 108 ASN A N 1
ATOM 862 C CA . ASN A 1 108 ? 3.264 5.978 -10.295 1.00 89.25 108 ASN A CA 1
ATOM 863 C C . ASN A 1 108 ? 1.770 6.272 -10.089 1.00 89.25 108 ASN A C 1
ATOM 865 O O . ASN A 1 108 ? 1.354 6.599 -8.982 1.00 89.25 108 ASN A O 1
ATOM 869 N N . ALA A 1 109 ? 0.950 6.114 -11.130 1.00 91.94 109 ALA A N 1
ATOM 870 C CA . ALA A 1 109 ? -0.498 6.278 -11.014 1.00 91.94 109 ALA A CA 1
ATOM 871 C C . ALA A 1 109 ? -1.112 5.229 -10.072 1.00 91.94 109 ALA A C 1
ATOM 873 O O . ALA A 1 109 ? -1.933 5.572 -9.222 1.00 91.94 109 ALA A O 1
ATOM 874 N N . VAL A 1 110 ? -0.667 3.970 -10.169 1.00 92.25 110 VAL A N 1
ATOM 875 C CA . VAL A 1 110 ? -1.082 2.891 -9.258 1.00 92.25 110 VAL A CA 1
ATOM 876 C C . VAL A 1 110 ? -0.660 3.205 -7.821 1.00 92.25 110 VAL A C 1
ATOM 878 O O . VAL A 1 110 ? -1.479 3.110 -6.907 1.00 92.25 110 VAL A O 1
ATOM 881 N N . ALA A 1 111 ? 0.584 3.638 -7.610 1.00 90.25 111 ALA A N 1
ATOM 882 C CA . ALA A 1 111 ? 1.085 4.003 -6.289 1.00 90.25 111 ALA A CA 1
ATOM 883 C C . ALA A 1 111 ? 0.300 5.176 -5.680 1.00 90.25 111 ALA A C 1
ATOM 885 O O . ALA A 1 111 ? -0.100 5.106 -4.519 1.00 90.25 111 ALA A O 1
ATOM 886 N N . MET A 1 112 ? 0.012 6.222 -6.463 1.00 94.56 112 MET A N 1
ATOM 887 C CA . MET A 1 112 ? -0.808 7.352 -6.014 1.00 94.56 112 MET A CA 1
ATOM 888 C C . MET A 1 112 ? -2.230 6.918 -5.647 1.00 94.56 112 MET A C 1
ATOM 890 O O . MET A 1 112 ? -2.732 7.312 -4.596 1.00 94.56 112 MET A O 1
ATOM 894 N N . ALA A 1 113 ? -2.871 6.082 -6.468 1.00 94.62 113 ALA A N 1
ATOM 895 C CA . ALA A 1 113 ? -4.207 5.567 -6.178 1.00 94.62 113 ALA A CA 1
ATOM 896 C C . ALA A 1 113 ? -4.233 4.742 -4.878 1.00 94.62 113 ALA A C 1
ATOM 898 O O . ALA A 1 113 ? -5.100 4.961 -4.030 1.00 94.62 113 ALA A O 1
ATOM 899 N N . SER A 1 114 ? -3.253 3.850 -4.687 1.00 93.88 114 SER A N 1
ATOM 900 C CA . SER A 1 114 ? -3.119 3.053 -3.459 1.00 93.88 114 SER A CA 1
ATOM 901 C C . SER A 1 114 ? -2.873 3.930 -2.232 1.00 93.88 114 SER A C 1
ATOM 903 O O . SER A 1 114 ? -3.464 3.701 -1.177 1.00 93.88 114 SER A O 1
ATOM 905 N N . ALA A 1 115 ? -2.037 4.966 -2.361 1.00 93.81 115 ALA A N 1
ATOM 906 C CA . ALA A 1 115 ? -1.741 5.888 -1.270 1.00 93.81 115 ALA A CA 1
ATOM 907 C C . ALA A 1 115 ? -2.987 6.667 -0.829 1.00 93.81 115 ALA A C 1
ATOM 909 O O . ALA A 1 115 ? -3.272 6.744 0.364 1.00 93.81 115 ALA A O 1
ATOM 910 N N . ILE A 1 116 ? -3.767 7.192 -1.781 1.00 95.88 116 ILE A N 1
ATOM 911 C CA . ILE A 1 116 ? -5.014 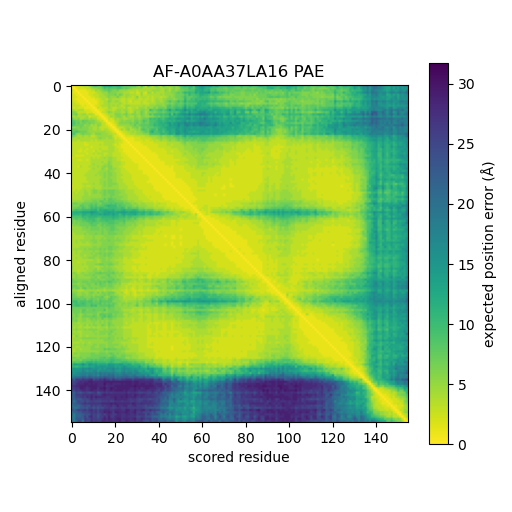7.909 -1.485 1.00 95.88 116 ILE A CA 1
ATOM 912 C C . ILE A 1 116 ? -6.004 6.987 -0.764 1.00 95.88 116 ILE A C 1
ATOM 914 O O . ILE A 1 116 ? -6.542 7.364 0.277 1.00 95.88 116 ILE A O 1
ATOM 918 N N . LEU A 1 117 ? -6.214 5.768 -1.270 1.00 95.06 117 LEU A N 1
ATOM 919 C CA . LEU A 1 117 ? -7.108 4.797 -0.631 1.00 95.06 117 LEU A CA 1
ATOM 920 C C . LEU A 1 117 ? -6.621 4.400 0.763 1.00 95.06 117 LEU A C 1
ATOM 922 O O . LEU A 1 117 ? -7.415 4.356 1.699 1.00 95.06 117 LEU A O 1
ATOM 926 N N . SER A 1 118 ? -5.314 4.203 0.924 1.00 94.75 118 SER A N 1
ATOM 927 C CA . SER A 1 118 ? -4.709 3.893 2.218 1.00 94.75 118 SER A CA 1
ATOM 928 C C . SER A 1 118 ? -4.963 4.992 3.250 1.00 94.75 118 SER A C 1
ATOM 930 O O . SER A 1 118 ? -5.291 4.680 4.390 1.00 94.75 118 SER A O 1
ATOM 932 N N . ILE A 1 119 ? -4.872 6.264 2.854 1.00 95.88 119 ILE A N 1
ATOM 933 C CA . ILE A 1 119 ? -5.172 7.401 3.734 1.00 95.88 119 ILE A CA 1
ATOM 934 C C . ILE A 1 119 ? -6.658 7.414 4.119 1.00 95.88 119 ILE A C 1
ATOM 936 O O . ILE A 1 119 ? -6.999 7.628 5.282 1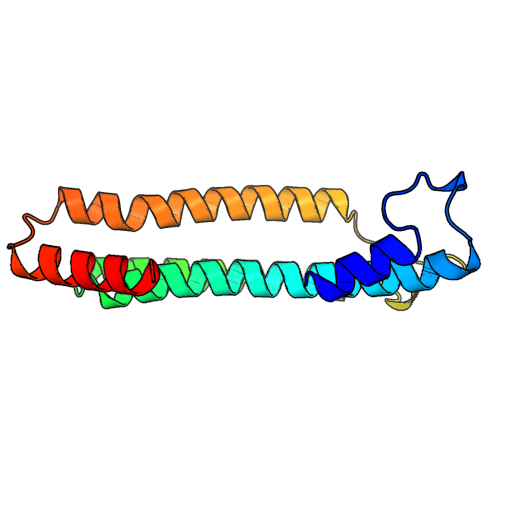.00 95.88 119 ILE A O 1
ATOM 940 N N . VAL A 1 120 ? -7.556 7.160 3.162 1.00 95.81 120 VAL A N 1
ATOM 941 C CA . VAL A 1 120 ? -9.002 7.074 3.430 1.00 95.81 120 VAL A CA 1
ATOM 942 C C . VAL A 1 120 ? -9.309 5.963 4.437 1.00 95.81 120 VAL A C 1
ATOM 944 O O . VAL A 1 120 ? -10.072 6.182 5.377 1.00 95.81 120 VAL A O 1
ATOM 947 N N . GLU A 1 121 ? -8.690 4.792 4.289 1.00 94.44 121 GLU A N 1
ATOM 948 C CA . GLU A 1 121 ? -8.805 3.697 5.258 1.00 94.44 121 GLU A CA 1
ATOM 949 C C . GLU A 1 121 ? -8.355 4.114 6.656 1.00 94.44 121 GLU A C 1
ATOM 951 O O . GLU A 1 121 ? -9.028 3.784 7.631 1.00 94.44 121 GLU A O 1
ATOM 956 N N . ASP A 1 122 ? -7.258 4.862 6.768 1.00 94.69 122 ASP A N 1
ATOM 957 C CA . ASP A 1 122 ? -6.738 5.307 8.060 1.00 94.69 122 ASP A CA 1
ATOM 958 C C . ASP A 1 122 ? -7.740 6.230 8.763 1.00 94.69 122 ASP A C 1
ATOM 960 O O . ASP A 1 122 ? -8.025 6.045 9.948 1.00 94.69 122 ASP A O 1
ATOM 964 N N . PHE A 1 123 ? -8.369 7.157 8.032 1.00 94.44 123 PHE A N 1
ATOM 965 C CA . PHE A 1 123 ? -9.453 7.983 8.575 1.00 94.44 123 PHE A CA 1
ATOM 966 C C . PHE A 1 123 ? -10.653 7.150 9.035 1.00 94.44 123 PHE A C 1
ATOM 968 O O . PHE A 1 123 ? -11.214 7.412 10.103 1.00 94.44 123 PHE A O 1
ATOM 975 N N . VAL A 1 124 ? -11.039 6.125 8.268 1.00 92.00 124 VAL A N 1
ATOM 976 C CA . VAL A 1 124 ? -12.126 5.211 8.648 1.00 92.00 124 VAL A CA 1
ATOM 977 C C . VAL A 1 124 ? -11.770 4.458 9.932 1.00 92.00 124 VAL A C 1
ATOM 979 O O . VAL A 1 124 ? -12.577 4.424 10.862 1.00 92.00 124 VAL A O 1
ATOM 982 N N . ILE A 1 125 ? -10.558 3.903 10.021 1.00 90.44 125 ILE A N 1
ATOM 983 C CA . ILE A 1 125 ? -10.082 3.146 11.186 1.00 90.44 125 ILE A CA 1
ATOM 984 C C . ILE A 1 125 ? -10.006 4.042 12.428 1.00 90.44 125 ILE A C 1
ATOM 986 O O . ILE A 1 125 ? -10.464 3.635 13.495 1.00 90.44 125 ILE A O 1
ATOM 990 N N . LEU A 1 126 ? -9.493 5.270 12.300 1.00 88.00 126 LEU A N 1
ATOM 991 C CA . LEU A 1 126 ? -9.446 6.250 13.391 1.00 88.00 126 LEU A CA 1
ATOM 992 C C . LEU A 1 126 ? -10.847 6.690 13.844 1.00 88.00 126 LEU A C 1
ATOM 994 O O . LEU A 1 126 ? -11.067 6.938 15.031 1.00 88.00 126 LEU A O 1
ATOM 998 N N . GLY A 1 127 ? -11.815 6.748 12.925 1.00 84.94 127 GLY A N 1
ATOM 999 C CA . GLY A 1 127 ? -13.203 7.101 13.224 1.00 84.94 127 GLY A CA 1
ATOM 1000 C C . GLY A 1 127 ? -13.986 6.021 13.984 1.00 84.94 127 GLY A C 1
ATOM 1001 O O . GLY A 1 127 ? -14.892 6.353 14.756 1.00 84.94 127 GLY A O 1
ATOM 1002 N N . LEU A 1 128 ? -13.631 4.738 13.820 1.00 84.81 128 LEU A N 1
ATOM 1003 C CA . LEU A 1 128 ? -14.304 3.602 14.470 1.00 84.81 128 LEU A CA 1
ATOM 1004 C C . LEU A 1 128 ? -14.418 3.738 16.004 1.00 84.81 128 LEU A C 1
ATOM 1006 O O . LEU A 1 128 ? -15.541 3.655 16.518 1.00 84.81 128 LEU A O 1
ATOM 1010 N N . PRO A 1 129 ? -13.323 3.944 16.767 1.00 76.31 129 PRO A N 1
ATOM 1011 C CA . PRO A 1 129 ? -13.402 4.057 18.220 1.00 76.31 129 PRO A CA 1
ATOM 1012 C C . PRO A 1 129 ? -14.109 5.340 18.664 1.00 76.31 129 PRO A C 1
ATOM 1014 O O . PRO A 1 129 ? -14.835 5.304 19.653 1.00 76.31 129 PRO A O 1
ATOM 1017 N N . ILE A 1 130 ? -13.962 6.454 17.937 1.00 76.12 130 ILE A N 1
ATOM 1018 C CA . ILE A 1 130 ? -14.559 7.750 18.301 1.00 76.12 130 ILE A CA 1
ATOM 1019 C C . ILE A 1 130 ? -16.087 7.656 18.307 1.00 76.12 130 ILE A C 1
ATOM 1021 O O . ILE A 1 130 ? -16.728 8.075 19.272 1.00 76.12 130 ILE A O 1
ATOM 1025 N N . HIS A 1 131 ? -16.682 7.040 17.278 1.00 69.38 131 HIS A N 1
ATOM 1026 C CA . HIS A 1 131 ? -18.135 6.874 17.220 1.00 69.38 131 HIS A CA 1
ATOM 1027 C C . HIS A 1 131 ? -18.670 6.050 18.398 1.00 69.38 131 HIS A C 1
ATOM 1029 O O . HIS A 1 131 ? -19.756 6.339 18.908 1.00 69.38 131 HIS A O 1
ATOM 1035 N N . GLN A 1 132 ? -17.910 5.045 18.855 1.00 68.81 132 GLN A N 1
ATOM 1036 C CA . GLN A 1 132 ? -18.308 4.279 20.031 1.00 68.81 132 GLN A CA 1
ATOM 1037 C C . GLN A 1 132 ? -18.031 4.984 21.352 1.00 68.81 132 GLN A C 1
ATOM 1039 O O . GLN A 1 132 ? -18.855 4.895 22.253 1.00 68.81 132 GLN A O 1
ATOM 1044 N N . LEU A 1 133 ? -16.933 5.724 21.482 1.00 67.88 133 LEU A N 1
ATOM 1045 C CA . LEU A 1 133 ? -16.639 6.496 22.690 1.00 67.88 133 LEU A CA 1
ATOM 1046 C C . LEU A 1 133 ? -17.713 7.559 22.964 1.00 67.88 133 LEU A C 1
ATOM 1048 O O . LEU A 1 133 ? -18.073 7.768 24.117 1.00 67.88 133 LEU A O 1
ATOM 1052 N N . ILE A 1 134 ? -18.275 8.176 21.919 1.00 64.19 134 ILE A N 1
ATOM 1053 C CA . ILE A 1 134 ? -19.358 9.165 22.055 1.00 64.19 134 ILE A CA 1
ATOM 1054 C C . ILE A 1 134 ? -20.675 8.508 22.500 1.00 64.19 134 ILE A C 1
ATOM 1056 O O . ILE A 1 134 ? -21.441 9.104 23.255 1.00 64.19 134 ILE A O 1
ATOM 1060 N N . LYS A 1 135 ? -20.954 7.276 22.053 1.00 57.44 135 LYS A N 1
ATOM 1061 C CA . LYS A 1 135 ? -22.190 6.552 22.402 1.00 57.44 135 LYS A CA 1
ATOM 1062 C C . LYS A 1 135 ? -22.105 5.759 23.701 1.00 57.44 135 LYS A C 1
ATOM 1064 O O . LYS A 1 135 ? -23.141 5.412 24.265 1.00 57.44 135 LYS A O 1
ATOM 1069 N N . LEU A 1 136 ? -20.903 5.439 24.165 1.00 52.81 136 LEU A N 1
ATOM 1070 C CA . LEU A 1 136 ? -20.690 4.495 25.249 1.00 52.81 136 LEU A CA 1
ATOM 1071 C C . LEU A 1 136 ? -20.148 5.236 26.477 1.00 52.81 136 LEU A C 1
ATOM 1073 O O . LEU A 1 136 ? -18.948 5.476 26.597 1.00 52.81 136 LEU A O 1
ATOM 1077 N N . GLN A 1 137 ? -21.037 5.529 27.434 1.00 52.34 137 GLN A N 1
ATOM 1078 C CA . GLN A 1 137 ? -20.674 5.756 28.838 1.00 52.34 137 GLN A CA 1
ATOM 1079 C C . GLN A 1 137 ? -19.991 4.484 29.373 1.00 52.34 137 GLN A C 1
ATOM 1081 O O . GLN A 1 137 ? -20.611 3.594 29.954 1.00 52.34 137 GLN A O 1
ATOM 1086 N N . LEU A 1 138 ? -18.706 4.327 29.072 1.00 52.66 138 LEU A N 1
ATOM 1087 C CA . LEU A 1 138 ? -17.939 3.127 29.372 1.00 52.66 138 LEU A CA 1
ATOM 1088 C C . LEU A 1 138 ? -17.733 2.999 30.883 1.00 52.66 138 LEU A C 1
ATOM 1090 O O . LEU A 1 138 ? -16.939 3.722 31.479 1.00 52.66 138 LEU A O 1
ATOM 1094 N N . GLY A 1 139 ? -18.410 2.023 31.494 1.00 54.84 139 GLY A N 1
ATOM 1095 C CA . GLY A 1 139 ? -18.116 1.584 32.855 1.00 54.84 139 GLY A CA 1
ATOM 1096 C C . GLY A 1 139 ? -16.637 1.202 33.007 1.00 54.84 139 GLY A C 1
ATOM 1097 O O . GLY A 1 139 ? -16.059 0.536 32.143 1.00 54.84 139 GLY A O 1
ATOM 1098 N N . ILE A 1 140 ? -16.040 1.618 34.128 1.00 55.47 140 ILE A N 1
ATOM 1099 C CA . ILE A 1 140 ? -14.603 1.589 34.482 1.00 55.47 140 ILE A CA 1
ATOM 1100 C C . ILE A 1 140 ? -13.869 0.286 34.090 1.00 55.47 140 ILE A C 1
ATOM 1102 O O . ILE A 1 140 ? -12.697 0.320 33.718 1.00 55.47 140 ILE A O 1
ATOM 1106 N N . LYS A 1 141 ? -14.561 -0.860 34.077 1.00 51.44 141 LYS A N 1
ATOM 1107 C CA . LYS A 1 141 ? -14.004 -2.177 33.719 1.00 51.44 141 LYS A CA 1
ATOM 1108 C C . LYS A 1 141 ? -13.470 -2.272 32.281 1.00 51.44 141 LYS A C 1
ATOM 1110 O O . LYS A 1 141 ? -12.455 -2.922 32.061 1.00 51.44 141 LYS A O 1
ATOM 1115 N N . LYS A 1 142 ? -14.100 -1.612 31.299 1.00 57.59 142 LYS A N 1
ATOM 1116 C CA . LYS A 1 142 ? -13.598 -1.612 29.908 1.00 57.59 142 LYS A CA 1
ATOM 1117 C C . LYS A 1 142 ? -12.420 -0.654 29.718 1.00 57.59 142 LYS A C 1
ATOM 1119 O O . LYS A 1 142 ? -11.510 -0.962 28.958 1.00 57.59 142 LYS A O 1
ATOM 1124 N N . LYS A 1 143 ? -12.391 0.453 30.468 1.00 58.19 143 LYS A N 1
ATOM 1125 C CA . LYS A 1 143 ? -11.254 1.387 30.508 1.0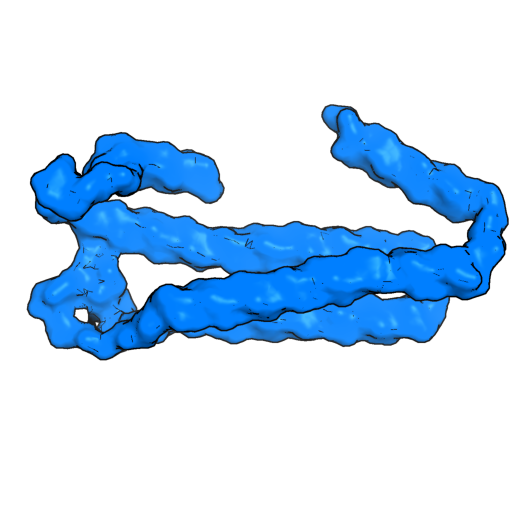0 58.19 143 LYS A CA 1
ATOM 1126 C C . LYS A 1 143 ? -9.982 0.690 31.018 1.00 58.19 143 LYS A C 1
ATOM 1128 O O . LYS A 1 143 ? -8.903 0.926 30.487 1.00 58.19 143 LYS A O 1
ATOM 1133 N N . LEU A 1 144 ? -10.133 -0.231 31.975 1.00 59.28 144 LEU A N 1
ATOM 1134 C CA . LEU A 1 144 ? -9.035 -1.036 32.519 1.00 59.28 144 LEU A CA 1
ATOM 1135 C C . LEU A 1 144 ? -8.499 -2.083 31.523 1.00 59.28 144 LEU A C 1
ATOM 1137 O O . LEU A 1 144 ? -7.291 -2.252 31.419 1.00 59.28 144 LEU A O 1
ATOM 1141 N N . ALA A 1 145 ? -9.372 -2.742 30.751 1.00 63.97 145 ALA A N 1
ATOM 1142 C CA . ALA A 1 145 ? -8.952 -3.701 29.721 1.00 63.97 145 ALA A CA 1
ATOM 1143 C C . ALA A 1 145 ? -8.179 -3.030 28.570 1.00 63.97 145 ALA A C 1
ATOM 1145 O O . ALA A 1 145 ? -7.169 -3.564 28.120 1.00 63.97 145 ALA A O 1
ATOM 1146 N N . VAL A 1 146 ? -8.613 -1.837 28.139 1.00 64.56 146 VAL A N 1
ATOM 1147 C CA . VAL A 1 146 ? -7.879 -1.023 27.152 1.00 64.56 146 VAL A CA 1
ATOM 1148 C C . VAL A 1 146 ? -6.531 -0.578 27.709 1.00 64.56 146 VAL A C 1
ATOM 1150 O O . VAL A 1 146 ? -5.528 -0.7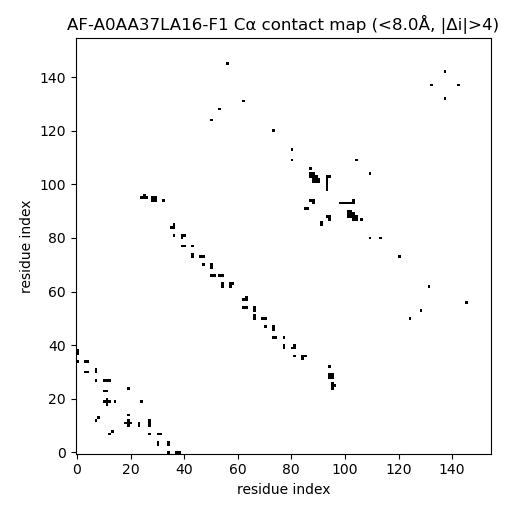02 27.016 1.00 64.56 146 VAL A O 1
ATOM 1153 N N . GLY A 1 147 ? -6.493 -0.120 28.966 1.00 66.38 147 GLY A N 1
ATOM 1154 C CA . GLY A 1 147 ? -5.248 0.254 29.640 1.00 66.38 147 GLY A CA 1
ATOM 1155 C C . GLY A 1 147 ? -4.241 -0.896 29.714 1.00 66.38 147 GLY A C 1
ATOM 1156 O O . GLY A 1 147 ? -3.077 -0.688 29.402 1.00 66.38 147 GLY A O 1
ATOM 1157 N N . LEU A 1 148 ? -4.701 -2.110 30.044 1.00 69.00 148 LEU A N 1
ATOM 1158 C CA . LEU A 1 148 ? -3.870 -3.320 30.101 1.00 69.00 148 LEU A CA 1
ATOM 1159 C C . LEU A 1 148 ? -3.361 -3.776 28.727 1.00 69.00 148 LEU A C 1
ATOM 1161 O O . LEU A 1 148 ? -2.229 -4.234 28.610 1.00 69.00 148 LEU A O 1
ATOM 1165 N N . MET A 1 149 ? -4.179 -3.659 27.679 1.00 70.56 149 MET A N 1
ATOM 1166 C CA . MET A 1 149 ? -3.742 -3.977 26.315 1.00 70.56 149 MET A CA 1
ATOM 1167 C C . MET A 1 149 ? -2.718 -2.962 25.791 1.00 70.56 149 MET A C 1
ATOM 1169 O O . MET A 1 149 ? -1.771 -3.357 25.118 1.00 70.56 149 MET A O 1
ATOM 1173 N N . LEU A 1 150 ? -2.877 -1.675 26.121 1.00 62.72 150 LEU A N 1
ATOM 1174 C CA . LEU A 1 150 ? -1.922 -0.632 25.737 1.00 62.72 150 LEU A CA 1
ATOM 1175 C C . LEU A 1 150 ? -0.584 -0.772 26.475 1.00 62.72 150 LEU A C 1
ATOM 1177 O O . LEU A 1 150 ? 0.465 -0.573 25.870 1.00 62.72 150 LEU A O 1
ATOM 1181 N N . SER A 1 151 ? -0.607 -1.126 27.763 1.00 68.19 151 SER A N 1
ATOM 1182 C CA . SER A 1 151 ? 0.618 -1.302 28.549 1.00 68.19 151 SER A CA 1
ATOM 1183 C C . SER A 1 151 ? 1.416 -2.540 28.138 1.00 68.19 151 SER A C 1
ATOM 1185 O O . SER A 1 151 ? 2.640 -2.502 28.185 1.00 68.19 151 SER A O 1
ATOM 1187 N N . LEU A 1 152 ? 0.755 -3.604 27.672 1.00 67.81 152 LEU A N 1
ATOM 1188 C CA . LEU A 1 152 ? 1.424 -4.793 27.130 1.00 67.81 152 LEU A CA 1
ATOM 1189 C C . LEU A 1 152 ? 2.030 -4.581 25.734 1.00 67.81 152 LEU A C 1
ATOM 1191 O O . LEU A 1 152 ? 2.939 -5.312 25.370 1.00 67.81 152 LEU A O 1
ATOM 1195 N N . GLY A 1 153 ? 1.541 -3.614 24.952 1.00 53.38 153 GLY A N 1
ATOM 1196 C CA . GLY A 1 153 ? 2.110 -3.277 23.639 1.00 53.38 153 GLY A CA 1
ATOM 1197 C C . GLY A 1 153 ? 3.266 -2.269 23.683 1.00 53.38 153 GLY A C 1
ATOM 1198 O O . GLY A 1 153 ? 3.874 -2.009 22.650 1.00 53.38 153 GLY A O 1
ATOM 1199 N N . SER A 1 154 ? 3.537 -1.675 24.851 1.00 55.03 154 SER A N 1
ATOM 1200 C CA . SER A 1 154 ? 4.589 -0.669 25.067 1.00 55.03 154 SER A CA 1
ATOM 1201 C C . SER A 1 154 ? 5.859 -1.236 25.723 1.00 55.03 154 SER A C 1
ATOM 1203 O O . SER A 1 154 ? 6.791 -0.466 25.968 1.00 55.03 154 SER A O 1
ATOM 1205 N N . LEU A 1 155 ? 5.883 -2.534 26.041 1.00 43.38 155 LEU A N 1
ATOM 1206 C CA . LEU A 1 155 ? 7.041 -3.262 26.566 1.00 43.38 155 LEU A CA 1
ATOM 1207 C C . LEU A 1 155 ? 7.580 -4.202 25.484 1.00 43.38 155 LEU A C 1
ATOM 1209 O O . LEU A 1 155 ? 8.816 -4.242 25.319 1.00 43.38 155 LEU A O 1
#

Sequence (155 aa):
MTLITTVAADLGFGLHYWNVNPANAQRILQLYYAVQMLYIVVLVLAKLCIVALFGRLFPDRRFQIVNKLVIAFLVGHGLVFLFVIMFECTPIAGIWDRTIERECVNVNAVAMASAILSIVEDFVILGLPIHQLIKLQLGIKKKLAVGLMLSLGSL

Mean predicted aligned error: 8.19 Å

Secondary structure (DSSP, 8-state):
-HHHHHHHHHTTTTS-GGGS-HHHHHHHHHHHHHHHHHHHHHHHHHHHHHHHHHHHH---HHHHHHHHHHHHHHHHHHHHHHHHHHTSEESGGGGT--SS--EE--HHHHHHHHHHHHHHHHHHHHHHHHHHHHH----HHHHHHHHHHHHHT--

Radius of gyration: 20.87 Å; Cα contacts (8 Å, |Δi|>4): 93; chains: 1; bounding box: 50×20×60 Å

Foldseek 3Di:
DVVLVVVLVVQPPPHDPVPGDPVCQLVNLVSVLVVQLVVLVVLLVVLLVLLVVLCVLDVDPVLVVLSVVLNVVSVVLSVVLSVCSCPQKVVPSCSRDVPDDIDGDPPVVSVVVSVVVSVVSVVVSVVSVVVVVVVDPDDVVSVVVVVVVVVVVVD

Nearest PDB structures (foldseek):
  6elu-assembly1_A  TM=5.219E-01  e=9.697E+00  Trypanosoma brucei rhodesiense

InterPro domains:
  IPR049326 Rhodopsin domain, fungi [PF20684] (5-154)
  IPR052337 Satratoxin biosynthesis SC1 cluster protein 4-like [PTHR33048] (3-154)